Protein AF-A0A376TC85-F1 (afdb_monomer)

pLDDT: mean 84.78, std 10.73, range [47.06, 96.38]

Nearest PDB structures (foldseek):
  2cbn-assembly1_A-2  TM=9.041E-01  e=5.115E-09  Escherichia coli
  1y44-assembly1_B  TM=8.166E-01  e=1.506E-06  Bacillus subtilis
  1y44-assembly1_A  TM=8.676E-01  e=1.046E-05  Bacillus subtilis
  4gcw-assembly1_A  TM=8.124E-01  e=7.100E-06  Bacillus subtilis subsp. subtilis str. 168
  3zwf-assembly1_A  TM=8.353E-01  e=5.261E-05  Homo sapiens

Foldseek 3Di:
DDCQWDKDKDWLFDDDPCADPVTGHGKIWIATRHPVDGAIEMEFFAPCSQVSCVPDPDDLLRHPYYHHDDPDPRRVVRVVLSVVLNVCCVVPVVCNVVSVVVPD

Solvent-accessible surface area (backbone atoms only — not comparable to full-atom values): 5889 Å² total; per-residue (Å²): 133,85,80,64,63,47,80,46,82,44,79,58,19,77,24,79,95,53,67,52,101,88,37,36,19,40,19,39,39,36,43,36,43,33,90,90,61,58,44,29,34,35,39,39,40,29,68,64,40,63,58,43,44,68,76,46,97,60,61,57,38,55,55,75,46,79,48,70,90,60,90,47,74,75,38,48,52,37,41,52,53,42,52,51,48,20,52,46,32,54,78,38,60,92,46,40,68,60,51,50,68,73,63,117

Radius of gyration: 14.13 Å; Cα contacts (8 Å, |Δi|>4): 175; chains: 1; bounding box: 48×31×34 Å

Secondary structure (DSSP, 8-state):
-----EEEEEEEE-BSSS--SS-PBSEEEEEEE-SS--EEEEE---TTHHHHHHTSS--GGGEEEEE-S---HHHHHHHHHHHHHHHHHHH-GGGHHHHHHH--

InterPro domains:
  IPR036866 Ribonuclease Z/Hydroxyacylglutathione hydrolase-like [G3DSA:3.60.15.10] (6-70)
  IPR036866 Ribonuclease Z/Hydroxyacylglutathione hydrolase-like [SSF56281] (7-67)

Organism: Escherichia coli (NCBI:txid562)

Mean predicted aligned error: 5.86 Å

Sequence (104 aa):
MKRDELMELIFLGTSAGVPTRTRNVTAILLNLQHPTQSGLWLFDCGEGTQHQLLHTAFNPGKLDKIFYQSPSWRSSFWFTRLAVQSFYVRHYPTLNDLWSARYP

Structure (mmCIF, N/CA/C/O backbone):
data_AF-A0A376TC85-F1
#
_entry.id   AF-A0A376TC85-F1
#
loop_
_atom_site.group_PDB
_atom_site.id
_atom_site.type_symbol
_atom_site.label_atom_id
_atom_site.label_alt_id
_atom_site.label_comp_id
_atom_site.label_asym_id
_atom_site.label_entity_id
_atom_site.label_seq_id
_atom_site.pdbx_PDB_ins_code
_atom_site.Cartn_x
_atom_site.Cartn_y
_atom_site.Cartn_z
_atom_site.occupancy
_atom_site.B_iso_or_equiv
_atom_site.auth_seq_id
_atom_site.auth_comp_id
_atom_site.auth_asym_id
_atom_site.auth_atom_id
_atom_site.pdbx_PDB_model_num
ATOM 1 N N . MET A 1 1 ? -30.091 -1.764 3.819 1.00 47.06 1 MET A N 1
ATOM 2 C CA . MET A 1 1 ? -29.101 -2.861 3.829 1.00 47.06 1 MET A CA 1
ATOM 3 C C . MET A 1 1 ? -27.772 -2.262 4.258 1.00 47.06 1 MET A C 1
ATOM 5 O O . MET A 1 1 ? -27.174 -1.537 3.474 1.00 47.06 1 MET A O 1
ATOM 9 N N . LYS A 1 2 ? -27.382 -2.434 5.526 1.00 52.31 2 LYS A N 1
ATOM 10 C CA . LYS A 1 2 ? -26.090 -1.947 6.012 1.00 52.31 2 LYS A CA 1
ATOM 11 C C . LYS A 1 2 ? -24.997 -2.882 5.490 1.00 52.31 2 LYS A C 1
ATOM 13 O O . LYS A 1 2 ? -25.039 -4.076 5.768 1.00 52.31 2 LYS A O 1
ATOM 18 N N . ARG A 1 3 ? -24.069 -2.362 4.686 1.00 59.91 3 ARG A N 1
ATOM 19 C CA . ARG A 1 3 ? -22.787 -3.027 4.424 1.00 59.91 3 ARG A CA 1
ATOM 20 C C . ARG A 1 3 ? -21.859 -2.613 5.564 1.00 59.91 3 ARG A C 1
ATOM 22 O O . ARG A 1 3 ? -21.079 -1.689 5.392 1.00 59.91 3 ARG A O 1
ATOM 29 N N . ASP A 1 4 ? -22.044 -3.203 6.743 1.00 68.19 4 ASP A N 1
ATOM 30 C CA . ASP A 1 4 ? -21.220 -2.858 7.912 1.00 68.19 4 ASP A CA 1
ATOM 31 C C . ASP A 1 4 ? -19.822 -3.493 7.835 1.00 68.19 4 ASP A C 1
ATOM 33 O O . ASP A 1 4 ? -18.931 -3.101 8.580 1.00 68.19 4 ASP A O 1
ATOM 37 N N . GLU A 1 5 ? -19.612 -4.425 6.899 1.00 76.81 5 GLU A N 1
ATOM 38 C CA . GLU A 1 5 ? -18.347 -5.121 6.690 1.00 76.81 5 GLU A CA 1
ATOM 39 C C . GLU A 1 5 ? -18.000 -5.160 5.199 1.00 76.81 5 GLU A C 1
ATOM 41 O O . GLU A 1 5 ? -18.780 -5.645 4.372 1.00 76.81 5 GLU A O 1
ATOM 46 N N . LEU A 1 6 ? -16.825 -4.636 4.849 1.00 88.31 6 LEU A N 1
ATOM 47 C CA . LEU A 1 6 ? -16.274 -4.704 3.500 1.00 88.31 6 LEU A CA 1
ATOM 48 C C . LEU A 1 6 ? -14.791 -5.073 3.567 1.00 88.31 6 LEU A C 1
ATOM 50 O O . LEU A 1 6 ? -14.015 -4.466 4.304 1.00 88.31 6 LEU A O 1
ATOM 54 N N . MET A 1 7 ? -14.408 -6.081 2.785 1.00 92.25 7 MET A N 1
ATOM 55 C CA . MET A 1 7 ? -13.013 -6.430 2.539 1.00 92.25 7 MET A CA 1
ATOM 56 C C . MET A 1 7 ? -12.693 -6.145 1.081 1.00 92.25 7 MET A C 1
ATOM 58 O O . MET A 1 7 ? -13.324 -6.703 0.183 1.00 92.25 7 MET A O 1
ATOM 62 N N . GLU A 1 8 ? -11.707 -5.290 0.852 1.00 94.38 8 GLU A N 1
ATOM 63 C CA . GLU A 1 8 ? -11.265 -4.918 -0.485 1.00 94.38 8 GLU A CA 1
ATOM 64 C C . GLU A 1 8 ? -9.786 -5.262 -0.655 1.00 94.38 8 GLU A C 1
ATOM 66 O O . GLU A 1 8 ? -8.939 -4.851 0.140 1.00 94.38 8 GLU A O 1
ATOM 71 N N . LEU A 1 9 ? -9.487 -6.037 -1.699 1.00 95.00 9 LEU A N 1
ATOM 72 C CA . LEU A 1 9 ? -8.129 -6.373 -2.110 1.00 95.00 9 LEU A CA 1
ATOM 73 C C . LEU A 1 9 ? -7.748 -5.519 -3.316 1.00 95.00 9 LEU A C 1
ATOM 75 O O . LEU A 1 9 ? -8.393 -5.589 -4.361 1.00 95.00 9 LEU A O 1
ATOM 79 N N . ILE A 1 10 ? -6.670 -4.755 -3.179 1.00 95.38 10 ILE A N 1
ATOM 80 C CA . ILE A 1 10 ? -6.105 -3.923 -4.236 1.00 95.38 10 ILE A CA 1
ATOM 81 C C . ILE A 1 10 ? -4.725 -4.466 -4.599 1.00 95.38 10 ILE A C 1
ATOM 83 O O . ILE A 1 10 ? -3.818 -4.521 -3.768 1.00 95.38 10 ILE A O 1
ATOM 87 N N . PHE A 1 11 ? -4.548 -4.852 -5.859 1.00 95.12 11 PHE A N 1
ATOM 88 C CA . PHE A 1 11 ? -3.254 -5.287 -6.375 1.00 95.12 11 PHE A CA 1
ATOM 89 C C . PHE A 1 11 ? -2.418 -4.066 -6.761 1.00 95.12 11 PHE A C 1
ATOM 91 O O . PHE A 1 11 ? -2.730 -3.379 -7.731 1.00 95.12 11 PHE A O 1
ATOM 98 N N . LEU A 1 12 ? -1.347 -3.812 -6.010 1.00 94.00 12 LEU A N 1
ATOM 99 C CA . LEU A 1 12 ? -0.351 -2.780 -6.322 1.00 94.00 12 LEU A CA 1
ATOM 100 C C . LEU A 1 12 ? 0.734 -3.317 -7.269 1.00 94.00 12 LEU A C 1
ATOM 102 O O . LEU A 1 12 ? 1.384 -2.559 -7.984 1.00 94.00 12 LEU A O 1
ATOM 106 N N . GLY A 1 13 ? 0.910 -4.636 -7.316 1.00 92.38 13 GLY A N 1
ATOM 107 C CA . GLY A 1 13 ? 1.729 -5.302 -8.315 1.00 92.38 13 GLY A CA 1
ATOM 108 C C . GLY A 1 13 ? 1.555 -6.815 -8.286 1.00 92.38 13 GLY A C 1
ATOM 109 O O . GLY A 1 13 ? 1.106 -7.396 -7.298 1.00 92.38 13 GLY A O 1
ATOM 110 N N . THR A 1 14 ? 1.861 -7.458 -9.411 1.00 92.56 14 THR A N 1
ATOM 111 C CA . THR A 1 14 ? 1.553 -8.880 -9.651 1.00 92.56 14 THR A CA 1
ATOM 112 C C . THR A 1 14 ? 2.684 -9.629 -10.362 1.00 92.56 14 THR A C 1
ATOM 114 O O . THR A 1 14 ? 2.487 -10.760 -10.805 1.00 92.56 14 THR A O 1
ATOM 117 N N . SER A 1 15 ? 3.844 -8.998 -10.564 1.00 88.94 15 SER A N 1
ATOM 118 C CA . SER A 1 15 ? 5.000 -9.625 -11.212 1.00 88.94 15 SER A CA 1
ATOM 119 C C . SER A 1 15 ? 5.824 -10.419 -10.201 1.00 88.94 15 SER A C 1
ATOM 121 O O . SER A 1 15 ? 6.116 -9.930 -9.112 1.00 88.94 15 SER A O 1
ATOM 123 N N . ALA A 1 16 ? 6.254 -11.622 -10.574 1.00 80.94 16 ALA A N 1
ATOM 124 C CA . ALA A 1 16 ? 7.157 -12.420 -9.755 1.00 80.94 16 ALA A CA 1
ATOM 125 C C . ALA A 1 16 ? 8.619 -12.011 -10.011 1.00 80.94 16 ALA A C 1
ATOM 127 O O . ALA A 1 16 ? 9.094 -12.026 -11.147 1.00 80.94 16 ALA A O 1
ATOM 128 N N . GLY A 1 17 ? 9.349 -11.674 -8.946 1.00 76.69 17 GLY A N 1
ATOM 129 C CA . GLY A 1 17 ? 10.802 -11.471 -8.965 1.00 76.69 17 GLY A CA 1
ATOM 130 C C . GLY A 1 17 ? 11.277 -10.106 -9.470 1.00 76.69 17 GLY A C 1
ATOM 131 O O . GLY A 1 17 ? 11.960 -9.404 -8.730 1.00 76.69 17 GLY A O 1
ATOM 132 N N . VAL A 1 18 ? 10.951 -9.729 -10.711 1.00 81.56 18 VAL A N 1
ATOM 133 C CA . VAL A 1 18 ? 11.469 -8.502 -11.354 1.00 81.56 18 VAL A CA 1
ATOM 134 C C . VAL A 1 18 ? 10.312 -7.657 -11.900 1.00 81.56 18 VAL A C 1
ATOM 136 O O . VAL A 1 18 ? 9.364 -8.220 -12.468 1.00 81.56 18 VAL A O 1
ATOM 139 N N . PRO A 1 19 ? 10.347 -6.319 -11.743 1.00 82.69 19 PRO A N 1
ATOM 140 C CA . PRO A 1 19 ? 9.350 -5.452 -12.352 1.00 82.69 19 PRO A CA 1
ATOM 141 C C . PRO A 1 19 ? 9.449 -5.512 -13.879 1.00 82.69 19 PRO A C 1
ATOM 143 O O . PRO A 1 19 ? 10.516 -5.677 -14.469 1.00 82.69 19 PRO A O 1
ATOM 146 N N . THR A 1 20 ? 8.306 -5.374 -14.533 1.00 86.31 20 THR A N 1
ATOM 147 C CA . THR A 1 20 ? 8.201 -5.291 -15.993 1.00 86.31 20 THR A CA 1
ATOM 148 C C . THR A 1 20 ? 7.729 -3.897 -16.387 1.00 86.31 20 THR A C 1
ATOM 150 O O . THR A 1 20 ? 7.287 -3.127 -15.539 1.00 86.31 20 THR A O 1
ATOM 153 N N . ARG A 1 21 ? 7.750 -3.573 -17.686 1.00 82.62 21 ARG A N 1
ATOM 154 C CA . ARG A 1 21 ? 7.238 -2.280 -18.179 1.00 82.62 21 ARG A CA 1
ATOM 155 C C . ARG A 1 21 ? 5.780 -2.002 -17.795 1.00 82.62 21 ARG A C 1
ATOM 157 O O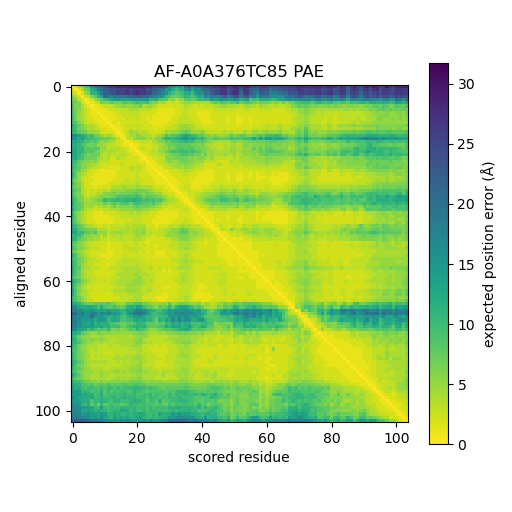 . ARG A 1 21 ? 5.405 -0.842 -17.712 1.00 82.62 21 ARG A O 1
ATOM 164 N N . THR A 1 22 ? 4.965 -3.040 -17.610 1.00 84.44 22 THR A N 1
ATOM 165 C CA . THR A 1 22 ? 3.517 -2.906 -17.382 1.00 84.44 22 THR A CA 1
ATOM 166 C C . THR A 1 22 ? 3.057 -3.396 -16.014 1.00 84.44 22 THR A C 1
ATOM 168 O O . THR A 1 22 ? 1.939 -3.092 -15.614 1.00 84.44 22 THR A O 1
ATOM 171 N N . ARG A 1 23 ? 3.877 -4.171 -15.295 1.00 86.12 23 ARG A N 1
ATOM 172 C CA . ARG A 1 23 ? 3.513 -4.754 -13.998 1.00 86.12 23 ARG A CA 1
ATOM 173 C C . ARG A 1 23 ? 4.646 -4.601 -13.008 1.00 86.12 23 ARG A C 1
ATOM 175 O O . ARG A 1 23 ? 5.756 -5.073 -13.271 1.00 86.12 23 ARG A O 1
ATOM 182 N N . ASN A 1 24 ? 4.323 -4.014 -11.863 1.00 88.88 24 ASN A N 1
ATOM 183 C CA . ASN A 1 24 ? 5.231 -3.969 -10.736 1.00 88.88 24 ASN A CA 1
ATOM 184 C C . ASN A 1 24 ? 5.337 -5.340 -10.045 1.00 88.88 24 ASN A C 1
ATOM 186 O O . ASN A 1 24 ? 4.512 -6.231 -10.287 1.00 88.88 24 ASN A O 1
ATOM 190 N N . VAL A 1 25 ? 6.358 -5.515 -9.210 1.00 89.12 25 VAL A N 1
ATOM 191 C CA . VAL A 1 25 ? 6.523 -6.709 -8.367 1.00 89.12 25 VAL A CA 1
ATOM 192 C C . VAL A 1 25 ? 5.384 -6.864 -7.361 1.00 89.12 25 VAL A C 1
ATOM 194 O O . VAL A 1 25 ? 4.641 -5.921 -7.108 1.00 89.12 25 VAL A O 1
ATOM 197 N N . THR A 1 26 ? 5.215 -8.074 -6.836 1.00 90.75 26 THR A N 1
ATOM 198 C CA . THR A 1 26 ? 4.106 -8.446 -5.954 1.00 90.75 26 THR A CA 1
ATOM 199 C C . THR A 1 26 ? 3.930 -7.493 -4.771 1.00 90.75 26 THR A C 1
ATOM 201 O O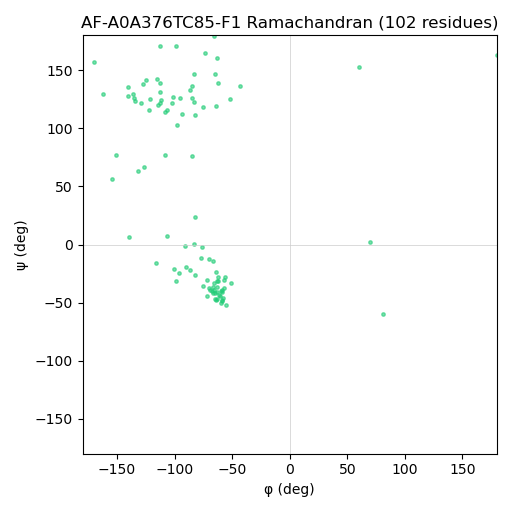 . THR A 1 26 ? 4.856 -7.236 -4.001 1.00 90.75 26 THR A O 1
ATOM 204 N N . ALA A 1 27 ? 2.711 -6.964 -4.654 1.00 93.50 27 ALA A N 1
ATOM 205 C CA . ALA A 1 27 ? 2.237 -6.183 -3.519 1.00 93.50 27 ALA A CA 1
ATOM 206 C C . ALA A 1 27 ? 0.703 -6.137 -3.534 1.00 93.50 27 ALA A C 1
ATOM 208 O O . ALA A 1 27 ? 0.091 -5.819 -4.560 1.00 93.50 27 ALA A O 1
ATOM 209 N N . ILE A 1 28 ? 0.077 -6.451 -2.401 1.00 95.50 28 ILE A N 1
ATOM 210 C CA . ILE A 1 28 ? -1.381 -6.503 -2.245 1.00 95.50 28 ILE A CA 1
ATOM 211 C C . ILE A 1 28 ? -1.781 -5.692 -1.020 1.00 95.50 28 ILE A C 1
ATOM 213 O O . ILE A 1 28 ? -1.362 -5.987 0.098 1.00 95.50 28 ILE A O 1
ATOM 217 N N . LEU A 1 29 ? -2.623 -4.689 -1.227 1.00 96.38 29 LEU A N 1
ATOM 218 C CA . LEU A 1 29 ? -3.206 -3.879 -0.172 1.00 96.38 29 LEU A CA 1
ATOM 219 C C . LEU A 1 29 ? -4.578 -4.445 0.196 1.00 96.38 29 LEU A C 1
ATOM 221 O O . LEU A 1 29 ? -5.438 -4.622 -0.662 1.00 96.38 29 LEU A O 1
ATOM 225 N N . LEU A 1 30 ? -4.778 -4.724 1.473 1.00 96.00 30 LEU A N 1
ATOM 226 C CA . LEU A 1 30 ? -6.040 -5.154 2.044 1.00 96.00 30 LEU A CA 1
ATOM 227 C C . LEU A 1 30 ? -6.633 -3.991 2.845 1.00 96.00 30 LEU A C 1
ATOM 229 O O . LEU A 1 30 ? -6.070 -3.560 3.852 1.00 96.00 30 LEU A O 1
ATOM 233 N N . ASN A 1 31 ? -7.783 -3.505 2.398 1.00 95.31 31 ASN A N 1
ATOM 234 C CA . ASN A 1 31 ? -8.595 -2.514 3.087 1.00 95.31 31 ASN A CA 1
ATOM 235 C C . ASN A 1 31 ? -9.720 -3.244 3.841 1.00 95.31 31 ASN A C 1
ATOM 237 O O . ASN A 1 31 ? -10.685 -3.720 3.239 1.00 95.31 31 ASN A O 1
ATOM 241 N N . LEU A 1 32 ? -9.551 -3.373 5.160 1.00 93.06 32 LEU A N 1
ATOM 242 C CA . LEU A 1 32 ? -10.523 -3.973 6.072 1.00 93.06 32 LEU A CA 1
ATOM 243 C C . LEU A 1 32 ? -11.408 -2.872 6.648 1.00 93.06 32 LEU A C 1
ATOM 245 O O . LEU A 1 32 ? -10.960 -2.055 7.453 1.00 93.06 32 LEU A O 1
ATOM 249 N N . GLN A 1 33 ? -12.679 -2.875 6.271 1.00 89.75 33 GLN A N 1
ATOM 250 C CA . GLN A 1 33 ? -13.699 -1.988 6.819 1.00 89.75 33 GLN A CA 1
ATOM 251 C C . GLN A 1 33 ? -14.630 -2.823 7.695 1.00 89.75 33 GLN A C 1
ATOM 253 O O . GLN A 1 33 ? -15.709 -3.206 7.260 1.00 89.75 33 GLN A O 1
ATOM 258 N N . HIS A 1 34 ? -14.171 -3.163 8.902 1.00 87.19 34 HIS A N 1
ATOM 259 C CA . HIS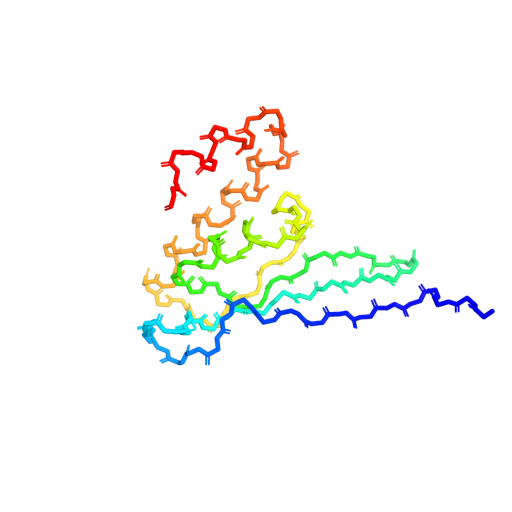 A 1 34 ? -14.935 -3.938 9.883 1.00 87.19 34 HIS A CA 1
ATOM 260 C C . HIS A 1 34 ? -15.218 -3.085 11.135 1.00 87.19 34 HIS A C 1
ATOM 262 O O . HIS A 1 34 ? -14.315 -2.363 11.570 1.00 87.19 34 HIS A O 1
ATOM 268 N N . PRO A 1 35 ? -16.402 -3.183 11.777 1.00 82.94 35 PRO A N 1
ATOM 269 C CA . PRO A 1 35 ? -16.784 -2.309 12.892 1.00 82.94 35 PRO A CA 1
ATOM 270 C C . PRO A 1 35 ? -15.874 -2.426 14.118 1.00 82.94 35 PRO A C 1
ATOM 272 O O . PRO A 1 35 ? -15.691 -1.460 14.852 1.00 82.94 35 PRO A O 1
ATOM 275 N N . THR A 1 36 ? -15.306 -3.612 14.352 1.00 84.75 36 THR A N 1
ATOM 276 C CA . THR A 1 36 ? -14.427 -3.878 15.505 1.00 84.75 36 THR A CA 1
ATOM 277 C C . THR A 1 36 ? -12.936 -3.849 15.169 1.00 84.75 36 THR A C 1
ATOM 279 O O . THR A 1 36 ? -12.121 -3.693 16.075 1.00 84.75 36 THR A O 1
ATOM 282 N N . GLN A 1 37 ? -12.566 -4.019 13.895 1.00 82.25 37 GLN A N 1
ATOM 283 C CA . GLN A 1 37 ? -11.174 -4.088 13.435 1.00 82.25 37 GLN A CA 1
ATOM 284 C C . GLN A 1 37 ? -11.062 -3.573 11.999 1.00 82.25 37 GLN A C 1
ATOM 286 O O . GLN A 1 37 ? -10.950 -4.340 11.045 1.00 82.25 37 GLN A O 1
ATOM 291 N N . SER A 1 38 ? -11.096 -2.254 11.842 1.00 90.00 38 SER A N 1
ATOM 292 C CA . SER A 1 38 ? -10.738 -1.622 10.577 1.00 90.00 38 SER A CA 1
ATOM 293 C C . SER A 1 38 ? -9.228 -1.456 10.469 1.00 90.00 38 SER A C 1
ATOM 295 O O . SER A 1 38 ? -8.575 -1.159 11.471 1.00 90.00 38 SER A O 1
ATOM 297 N N . GLY A 1 39 ? -8.683 -1.561 9.266 1.00 92.69 39 GLY A N 1
ATOM 298 C CA . GLY A 1 39 ? -7.275 -1.266 9.053 1.00 92.69 39 GLY A CA 1
ATOM 299 C C . GLY A 1 39 ? -6.834 -1.450 7.616 1.00 92.69 39 GLY A C 1
ATOM 300 O O . GLY A 1 39 ? -7.506 -2.095 6.810 1.00 92.69 39 GLY A O 1
ATOM 301 N N . LEU A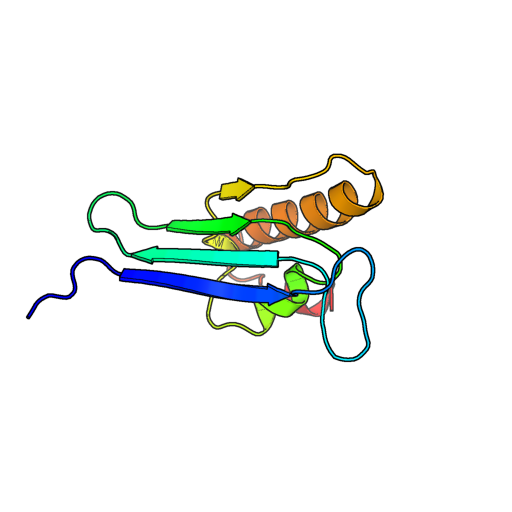 1 40 ? -5.678 -0.874 7.311 1.00 95.69 40 LEU A N 1
ATOM 302 C CA . LEU A 1 40 ? -5.036 -1.025 6.015 1.00 95.69 40 LEU A CA 1
ATOM 303 C C . LEU A 1 40 ? -3.808 -1.914 6.180 1.00 95.69 40 LEU A C 1
ATOM 305 O O . LEU A 1 40 ? -2.867 -1.562 6.896 1.00 95.69 40 LEU A O 1
ATOM 309 N N . TRP A 1 41 ? -3.830 -3.096 5.577 1.00 95.69 41 TRP A N 1
ATOM 310 C CA . TRP A 1 41 ? -2.740 -4.063 5.672 1.00 95.69 41 TRP A CA 1
ATOM 311 C C . TRP A 1 41 ? -2.081 -4.219 4.313 1.00 95.69 41 TRP A C 1
ATOM 313 O O . TRP A 1 41 ? -2.764 -4.273 3.296 1.00 95.69 41 TRP A O 1
ATOM 323 N N . LEU A 1 42 ? -0.759 -4.311 4.286 1.00 95.50 42 LEU A N 1
ATOM 324 C CA . LEU A 1 42 ? -0.018 -4.574 3.062 1.00 95.50 42 LEU A CA 1
ATOM 325 C C . LEU A 1 42 ? 0.644 -5.947 3.139 1.00 95.50 42 LEU A C 1
ATOM 327 O O . LEU A 1 42 ? 1.314 -6.260 4.121 1.00 95.50 42 LEU A O 1
ATOM 331 N N . PHE A 1 43 ? 0.467 -6.743 2.092 1.00 94.12 43 PHE A N 1
ATOM 332 C CA . PHE A 1 43 ? 1.115 -8.031 1.897 1.00 94.12 43 PHE A CA 1
ATOM 333 C C . PHE A 1 43 ? 2.099 -7.933 0.739 1.00 94.12 43 PHE A C 1
ATOM 335 O O . PHE A 1 43 ? 1.716 -7.594 -0.379 1.00 94.12 43 PHE A O 1
ATOM 342 N N . ASP A 1 44 ? 3.345 -8.286 1.025 1.00 90.31 44 ASP A N 1
ATOM 343 C CA . ASP A 1 44 ? 4.508 -8.069 0.175 1.00 90.31 44 ASP A CA 1
ATOM 344 C C . ASP A 1 44 ? 4.770 -6.580 -0.123 1.00 90.31 44 ASP A C 1
ATOM 346 O O . ASP A 1 44 ? 3.894 -5.718 -0.045 1.00 90.31 44 ASP A O 1
ATOM 350 N N . CYS A 1 45 ? 6.023 -6.237 -0.382 1.00 86.62 45 CYS A N 1
ATOM 351 C CA . CYS A 1 45 ? 6.432 -4.845 -0.558 1.00 86.62 45 CYS A CA 1
ATOM 352 C C . CYS A 1 45 ? 7.680 -4.755 -1.429 1.00 86.62 45 CYS A C 1
ATOM 354 O O . CYS A 1 45 ? 8.718 -4.227 -1.020 1.00 86.62 45 CYS 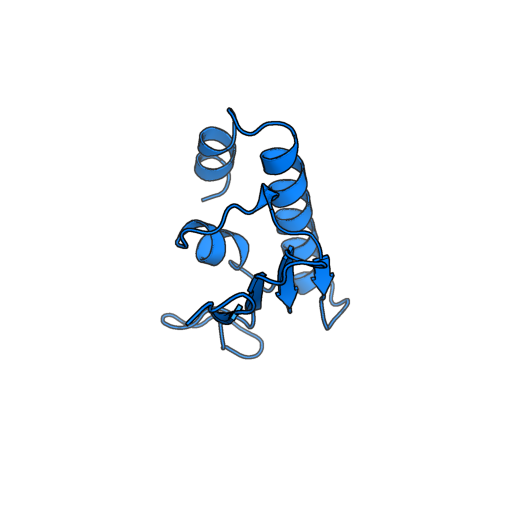A O 1
ATOM 356 N N . GLY A 1 46 ? 7.591 -5.308 -2.635 1.00 85.12 46 GLY A N 1
ATOM 357 C CA . GLY A 1 46 ? 8.684 -5.228 -3.590 1.00 85.12 46 GLY A CA 1
ATOM 358 C C . GLY A 1 46 ? 8.964 -3.796 -4.078 1.00 85.12 46 GLY A C 1
ATOM 359 O O . GLY A 1 46 ? 8.313 -2.822 -3.683 1.00 85.12 46 GLY A O 1
ATOM 360 N N . GLU A 1 47 ? 9.961 -3.666 -4.951 1.00 86.44 47 GLU A N 1
ATOM 361 C CA . GLU A 1 47 ? 10.346 -2.415 -5.608 1.00 86.44 47 GLU A CA 1
ATOM 362 C C . GLU A 1 47 ? 9.148 -1.595 -6.099 1.00 86.44 47 GLU A C 1
ATOM 364 O O . GLU A 1 47 ? 8.185 -2.132 -6.630 1.00 86.44 47 GLU A O 1
ATOM 369 N N . GLY A 1 48 ? 9.172 -0.282 -5.870 1.00 87.19 48 GLY A N 1
ATOM 370 C CA . GLY A 1 48 ? 8.125 0.627 -6.342 1.00 87.19 48 GLY A CA 1
ATOM 371 C C . GLY A 1 48 ? 6.755 0.494 -5.663 1.00 87.19 48 GLY A C 1
ATOM 372 O O . GLY A 1 48 ? 5.840 1.233 -6.017 1.00 87.19 48 GLY A O 1
ATOM 373 N N . THR A 1 49 ? 6.575 -0.389 -4.669 1.00 91.06 49 THR A N 1
ATOM 374 C CA . THR A 1 49 ? 5.284 -0.528 -3.957 1.00 91.06 49 THR A CA 1
ATOM 375 C C . THR A 1 49 ? 4.830 0.788 -3.322 1.00 91.06 49 THR A C 1
ATOM 377 O O . THR A 1 49 ? 3.648 1.117 -3.376 1.00 91.06 49 THR A O 1
ATOM 380 N N . GLN A 1 50 ? 5.767 1.585 -2.791 1.00 89.88 50 GLN A N 1
ATOM 381 C CA . GLN A 1 50 ? 5.468 2.929 -2.281 1.00 89.88 50 GLN A CA 1
ATOM 382 C C . GLN A 1 50 ? 4.860 3.844 -3.355 1.00 89.88 50 GLN A C 1
ATOM 384 O O . GLN A 1 50 ? 3.921 4.579 -3.071 1.00 89.88 50 GLN A O 1
ATOM 389 N N . HIS A 1 51 ? 5.345 3.769 -4.596 1.00 89.38 51 HIS A N 1
ATOM 390 C CA . HIS A 1 51 ? 4.860 4.596 -5.701 1.00 89.38 51 HIS A CA 1
ATOM 391 C C . HIS A 1 51 ? 3.477 4.152 -6.136 1.00 89.38 51 HIS A C 1
ATOM 393 O O . HIS A 1 51 ? 2.581 4.974 -6.282 1.00 89.38 51 HIS A O 1
ATOM 399 N N . GLN A 1 52 ? 3.278 2.839 -6.258 1.00 92.12 52 GLN A N 1
ATOM 400 C CA . GLN A 1 52 ? 1.967 2.278 -6.572 1.00 92.12 52 GLN A CA 1
ATOM 401 C C . GLN A 1 52 ? 0.930 2.671 -5.516 1.00 92.12 52 GLN A C 1
ATOM 403 O O . GLN A 1 52 ? -0.178 3.059 -5.872 1.00 92.12 52 GLN A O 1
ATOM 408 N N . LEU A 1 53 ? 1.300 2.666 -4.230 1.00 91.88 53 LEU A N 1
ATOM 409 C CA . LEU A 1 53 ? 0.425 3.114 -3.147 1.00 91.88 53 LEU A CA 1
ATOM 410 C C . LEU A 1 53 ? 0.069 4.607 -3.260 1.00 91.88 53 LEU A C 1
ATOM 412 O O . LEU A 1 53 ? -1.093 4.958 -3.062 1.00 91.88 53 LEU A O 1
ATOM 416 N N . LEU A 1 54 ? 1.025 5.470 -3.622 1.00 90.06 54 LEU A N 1
ATOM 417 C CA . LEU A 1 54 ? 0.792 6.909 -3.827 1.00 90.06 54 LEU A CA 1
ATOM 418 C C . LEU A 1 54 ? -0.172 7.216 -4.984 1.00 90.06 54 LEU A C 1
ATOM 420 O O . LEU A 1 54 ? -0.799 8.271 -4.986 1.00 90.06 54 LEU A O 1
ATOM 424 N N . HIS A 1 5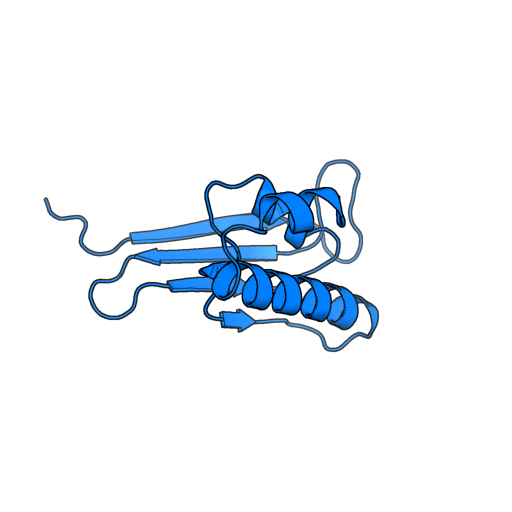5 ? -0.320 6.305 -5.947 1.00 89.94 55 HIS A N 1
ATOM 425 C CA . HIS A 1 55 ? -1.300 6.425 -7.031 1.00 89.94 55 HIS A CA 1
ATOM 426 C C . HIS A 1 55 ? -2.711 5.949 -6.647 1.00 89.94 55 HIS A C 1
ATOM 428 O O . HIS A 1 55 ? -3.624 6.005 -7.470 1.00 89.94 55 HIS A O 1
ATOM 434 N N . THR A 1 56 ? -2.913 5.490 -5.410 1.00 91.50 56 THR A N 1
ATOM 435 C CA . THR A 1 56 ? -4.233 5.119 -4.885 1.00 91.50 56 THR A CA 1
ATOM 436 C C . THR A 1 56 ? -4.836 6.232 -4.026 1.00 91.50 56 THR A C 1
ATOM 438 O O . THR A 1 56 ? -4.161 7.181 -3.639 1.00 91.50 56 THR A O 1
ATOM 441 N N . ALA A 1 57 ? -6.111 6.094 -3.655 1.00 91.88 57 ALA A N 1
ATOM 442 C CA . ALA A 1 57 ? -6.745 6.975 -2.671 1.00 91.88 57 ALA A CA 1
ATOM 443 C C . ALA A 1 57 ? -6.338 6.660 -1.211 1.00 91.88 57 ALA A C 1
ATOM 445 O O . ALA A 1 57 ? -6.806 7.322 -0.280 1.00 91.88 57 ALA A O 1
ATOM 446 N N . PHE A 1 58 ? -5.511 5.633 -0.981 1.00 93.00 58 PHE A N 1
ATOM 447 C CA . PHE A 1 58 ? -5.151 5.182 0.359 1.00 93.00 58 PHE A CA 1
ATOM 448 C C . PHE A 1 58 ? -3.956 5.954 0.912 1.00 93.00 58 PHE A C 1
ATOM 450 O O . PHE A 1 58 ? -2.926 6.114 0.265 1.00 93.00 58 PHE A O 1
ATOM 457 N N . ASN A 1 59 ? -4.081 6.398 2.162 1.00 89.88 59 ASN A N 1
ATOM 458 C CA . ASN A 1 59 ? -3.014 7.110 2.850 1.00 89.88 59 ASN A CA 1
ATOM 459 C C . ASN A 1 59 ? -2.003 6.106 3.449 1.00 89.88 59 ASN A C 1
ATOM 461 O O . ASN A 1 59 ? -2.400 5.309 4.306 1.00 89.88 59 ASN A O 1
ATOM 465 N N . PRO A 1 60 ? -0.703 6.176 3.095 1.00 90.44 60 PRO A N 1
ATOM 466 C CA . PRO A 1 60 ? 0.334 5.309 3.659 1.00 90.44 60 PRO A CA 1
ATOM 467 C C . PRO A 1 60 ? 0.437 5.373 5.188 1.00 90.44 60 PRO A C 1
ATOM 469 O O . PRO A 1 60 ? 0.766 4.379 5.829 1.00 90.44 60 PRO A O 1
ATOM 472 N N . GLY A 1 61 ? 0.117 6.515 5.799 1.00 90.81 61 GLY A N 1
ATOM 473 C CA . GLY A 1 61 ? 0.082 6.692 7.251 1.00 90.81 61 GLY A CA 1
ATOM 474 C C . GLY A 1 61 ? -1.015 5.889 7.956 1.00 90.81 61 GLY A C 1
ATOM 475 O O . GLY A 1 61 ? -0.944 5.724 9.170 1.00 90.81 61 GLY A O 1
ATOM 476 N N . LYS A 1 62 ? -1.998 5.349 7.220 1.00 92.12 62 LYS A N 1
ATOM 477 C CA . LYS A 1 62 ? -3.029 4.438 7.748 1.00 92.12 62 LYS A CA 1
ATOM 478 C C . LYS A 1 62 ? -2.648 2.956 7.659 1.00 92.12 62 LYS A C 1
ATOM 480 O O . LYS A 1 62 ? -3.432 2.124 8.095 1.00 92.12 62 LYS A O 1
ATOM 485 N N . LEU A 1 63 ? -1.480 2.609 7.104 1.00 94.25 63 LEU A N 1
ATOM 486 C CA . LEU A 1 63 ? -0.992 1.226 7.119 1.00 94.25 63 LEU A CA 1
ATOM 487 C C . LEU A 1 63 ? -0.728 0.775 8.556 1.00 94.25 63 LEU A C 1
ATOM 489 O O . LEU A 1 63 ? 0.113 1.357 9.240 1.00 94.25 63 LEU A O 1
ATOM 493 N N . ASP A 1 64 ? -1.429 -0.263 9.001 1.00 94.06 64 ASP A N 1
ATOM 494 C CA . ASP A 1 64 ? -1.331 -0.789 10.368 1.00 94.06 64 ASP A CA 1
ATOM 495 C C . ASP A 1 64 ? -0.427 -2.014 10.461 1.00 94.06 64 ASP A C 1
ATOM 497 O O . ASP A 1 64 ? 0.205 -2.258 11.490 1.00 94.06 64 ASP A O 1
ATOM 501 N N . LYS A 1 65 ? -0.381 -2.810 9.390 1.00 93.44 65 LYS A N 1
ATOM 502 C CA . LYS A 1 65 ? 0.430 -4.025 9.310 1.00 93.44 65 LYS A CA 1
ATOM 503 C C . LYS A 1 65 ? 1.046 -4.143 7.923 1.00 93.44 65 LYS A C 1
ATOM 505 O O . LYS A 1 65 ? 0.359 -3.954 6.923 1.00 93.44 65 LYS A O 1
ATOM 510 N N . ILE A 1 66 ? 2.329 -4.487 7.880 1.00 92.12 66 ILE A N 1
ATOM 511 C CA . ILE A 1 66 ? 3.040 -4.846 6.652 1.00 92.12 66 ILE A CA 1
ATOM 512 C C . ILE A 1 66 ? 3.588 -6.258 6.854 1.00 92.12 66 ILE A C 1
ATOM 514 O O . ILE A 1 66 ? 4.422 -6.488 7.730 1.00 92.12 66 ILE A O 1
ATOM 518 N N . PHE A 1 67 ? 3.097 -7.200 6.062 1.00 91.12 67 PHE A N 1
ATOM 519 C CA . PHE A 1 67 ? 3.548 -8.584 6.028 1.00 91.12 67 PHE A CA 1
ATOM 520 C C . PHE A 1 67 ? 4.453 -8.754 4.812 1.00 91.12 67 PHE A C 1
ATOM 522 O O . PHE A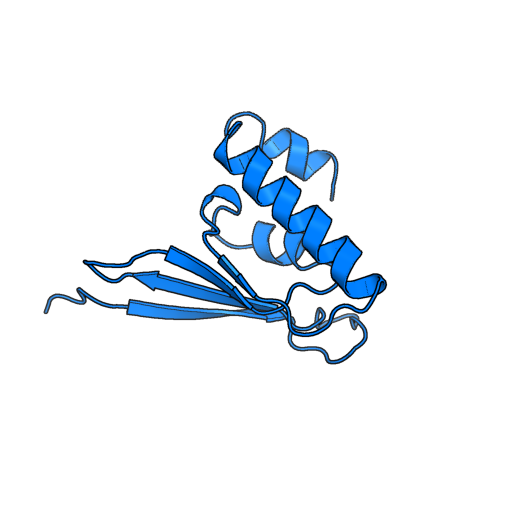 1 67 ? 4.045 -8.430 3.704 1.00 91.12 67 PHE A O 1
ATOM 529 N N . TYR A 1 68 ? 5.665 -9.272 4.985 1.00 84.06 68 TYR A N 1
ATOM 530 C CA . TYR A 1 68 ? 6.593 -9.514 3.877 1.00 84.06 68 TYR A CA 1
ATOM 531 C C . TYR A 1 68 ? 7.025 -10.984 3.876 1.00 84.06 68 TYR A C 1
ATOM 533 O O . TYR A 1 68 ? 7.200 -11.586 4.934 1.00 84.06 68 TYR A O 1
ATOM 541 N N . GLN A 1 69 ? 7.154 -11.581 2.689 1.00 70.75 69 GLN A N 1
ATOM 542 C CA . GLN A 1 69 ? 7.318 -13.034 2.546 1.00 70.75 69 GLN A CA 1
ATOM 543 C C . GLN A 1 69 ? 8.788 -13.491 2.556 1.00 70.75 69 GLN A C 1
ATOM 545 O O . GLN A 1 69 ? 9.056 -14.664 2.806 1.00 70.75 69 GLN A O 1
ATOM 550 N N . SER A 1 70 ? 9.748 -12.596 2.288 1.00 70.38 70 SER A N 1
ATOM 551 C CA . SER A 1 70 ? 11.157 -12.970 2.102 1.00 70.38 70 SER A CA 1
ATOM 552 C C . SER A 1 70 ? 12.140 -11.968 2.725 1.00 70.38 70 SER A C 1
ATOM 554 O O . SER A 1 70 ? 12.089 -10.786 2.385 1.00 70.38 70 SER A O 1
ATOM 556 N N . PRO A 1 71 ? 13.093 -12.416 3.566 1.00 59.12 71 PRO A N 1
ATOM 557 C CA . PRO A 1 71 ? 14.139 -11.574 4.149 1.00 59.12 71 PRO A CA 1
ATOM 558 C C . PRO A 1 71 ? 15.338 -11.350 3.209 1.00 59.12 71 PRO A C 1
ATOM 560 O O . PRO A 1 71 ? 16.449 -11.080 3.667 1.00 59.12 71 PRO A O 1
ATOM 563 N N . SER A 1 72 ? 15.170 -11.480 1.887 1.00 70.06 72 SER A N 1
ATOM 564 C CA . SER A 1 72 ? 16.256 -11.140 0.965 1.00 70.06 72 SER A CA 1
ATOM 565 C C . SER A 1 72 ? 16.602 -9.647 1.082 1.00 70.06 72 SER A C 1
ATOM 567 O O . SER A 1 72 ? 15.714 -8.799 1.151 1.00 70.06 72 SER A O 1
ATOM 569 N N . TRP A 1 73 ? 17.896 -9.305 1.061 1.00 58.47 73 TRP A N 1
ATOM 570 C CA . TRP A 1 73 ? 18.384 -7.923 1.215 1.00 58.47 73 TRP A CA 1
ATOM 571 C C . TRP A 1 73 ? 17.704 -6.911 0.278 1.00 58.47 73 TRP A C 1
ATOM 573 O O . TRP A 1 73 ? 17.497 -5.758 0.652 1.00 58.47 73 TRP A O 1
ATOM 583 N N . ARG A 1 74 ? 17.320 -7.346 -0.930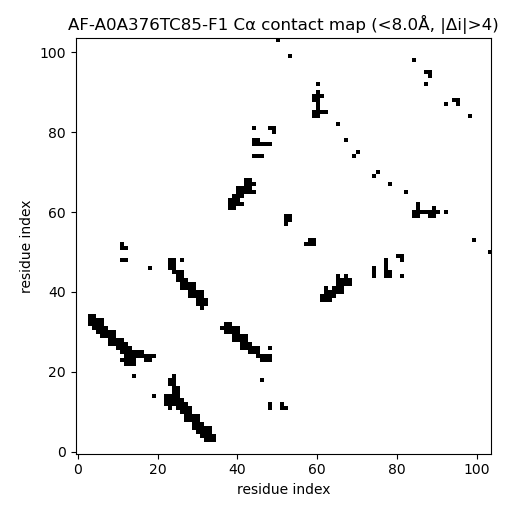 1.00 64.56 74 ARG A N 1
ATOM 584 C CA . ARG A 1 74 ? 16.609 -6.517 -1.915 1.00 64.56 74 ARG A CA 1
ATOM 585 C C . ARG A 1 74 ? 15.203 -6.142 -1.443 1.00 64.56 74 ARG A C 1
ATOM 587 O O . ARG A 1 74 ? 14.810 -4.993 -1.594 1.00 64.56 74 ARG A O 1
ATOM 594 N N . SER A 1 75 ? 14.475 -7.080 -0.845 1.00 67.31 75 SER A N 1
ATOM 595 C CA . SER A 1 75 ? 13.105 -6.861 -0.359 1.00 67.31 75 SER A CA 1
ATOM 596 C C . SER A 1 75 ? 13.102 -6.042 0.937 1.00 67.31 75 SER A C 1
ATOM 598 O O . SER A 1 75 ? 12.269 -5.155 1.112 1.00 67.31 75 SER A O 1
ATOM 600 N N . SER A 1 76 ? 14.100 -6.251 1.803 1.00 75.31 76 SER A N 1
ATOM 601 C CA . SER A 1 76 ? 14.263 -5.509 3.062 1.00 75.31 76 SER A CA 1
ATOM 602 C C . SER A 1 76 ? 14.496 -4.006 2.861 1.00 75.31 76 SER A C 1
ATOM 604 O O . SER A 1 76 ? 14.061 -3.196 3.684 1.00 75.31 76 SER A O 1
ATOM 606 N N . PHE A 1 77 ? 15.149 -3.606 1.764 1.00 82.88 77 PHE A N 1
ATOM 607 C CA . PHE A 1 77 ? 15.338 -2.191 1.425 1.00 82.88 77 PHE A CA 1
ATOM 608 C C . PHE A 1 77 ? 14.001 -1.485 1.152 1.00 82.88 77 PHE A C 1
ATOM 610 O O . PHE A 1 77 ? 13.725 -0.423 1.716 1.00 82.88 77 PHE A O 1
ATOM 617 N N . TRP A 1 78 ? 13.146 -2.096 0.330 1.00 82.50 78 TRP A N 1
ATOM 618 C CA . TRP A 1 78 ? 11.837 -1.546 -0.031 1.00 82.50 78 TRP A CA 1
ATOM 619 C C . TRP A 1 78 ? 10.852 -1.577 1.135 1.00 82.50 78 TRP A C 1
ATOM 621 O O . TRP A 1 78 ? 10.146 -0.591 1.355 1.00 82.50 78 TRP A O 1
ATOM 631 N N . PHE A 1 79 ? 10.895 -2.637 1.947 1.00 86.69 79 PHE A N 1
ATOM 632 C CA . PHE A 1 79 ? 10.177 -2.694 3.219 1.00 86.69 79 PHE A CA 1
ATOM 633 C C . PHE A 1 79 ? 10.543 -1.511 4.120 1.00 86.69 79 PHE A C 1
ATOM 635 O O . PHE A 1 79 ? 9.664 -0.785 4.580 1.00 86.69 79 PHE A O 1
ATOM 642 N N . THR A 1 80 ? 11.843 -1.281 4.337 1.00 86.75 80 THR A N 1
ATOM 643 C CA . THR A 1 80 ? 12.319 -0.202 5.214 1.00 86.75 80 THR A CA 1
ATOM 644 C C . THR A 1 80 ? 11.856 1.160 4.706 1.00 86.75 80 THR A C 1
ATOM 646 O O . THR A 1 80 ? 11.356 1.964 5.489 1.00 86.75 80 THR A O 1
ATOM 649 N N . ARG A 1 81 ? 11.958 1.423 3.395 1.00 88.62 81 ARG A N 1
ATOM 650 C CA . ARG A 1 81 ? 11.470 2.684 2.814 1.00 88.62 81 ARG A CA 1
ATOM 651 C C . ARG A 1 81 ? 9.982 2.899 3.052 1.00 88.62 81 ARG A C 1
ATOM 653 O O . ARG A 1 81 ? 9.598 3.980 3.493 1.00 88.62 81 ARG A O 1
ATOM 660 N N . LEU A 1 82 ? 9.165 1.883 2.793 1.00 88.94 82 LEU A N 1
ATOM 661 C CA . LEU A 1 82 ? 7.723 1.991 2.964 1.00 88.94 82 LEU A CA 1
ATOM 662 C C . LEU A 1 82 ? 7.330 2.132 4.442 1.00 88.94 82 LEU A C 1
ATOM 664 O O . LEU A 1 82 ? 6.463 2.938 4.771 1.00 88.94 82 LEU A O 1
ATOM 668 N N . ALA A 1 83 ? 7.986 1.396 5.341 1.00 90.44 83 ALA A N 1
ATOM 669 C CA . ALA A 1 83 ? 7.757 1.511 6.777 1.00 90.44 83 ALA A CA 1
ATOM 670 C C . ALA A 1 83 ? 8.098 2.921 7.287 1.00 90.44 83 ALA A C 1
ATOM 672 O O . ALA A 1 83 ? 7.315 3.514 8.029 1.00 90.44 83 ALA A O 1
ATOM 673 N N . VAL A 1 84 ? 9.221 3.495 6.836 1.00 91.12 84 VAL A N 1
ATOM 674 C CA . VAL A 1 84 ? 9.596 4.879 7.163 1.00 91.12 84 VAL A CA 1
ATOM 675 C C . VAL A 1 84 ? 8.593 5.873 6.577 1.00 91.12 84 VAL A C 1
ATOM 677 O O . VAL A 1 84 ? 8.198 6.798 7.282 1.00 91.12 84 VAL A O 1
ATOM 680 N N . GLN A 1 85 ? 8.132 5.680 5.337 1.00 88.94 85 GLN A N 1
ATOM 681 C CA . GLN A 1 85 ? 7.095 6.528 4.744 1.00 88.94 85 GLN A CA 1
ATOM 682 C C . GLN A 1 85 ? 5.804 6.474 5.563 1.00 88.94 85 GLN A C 1
ATOM 684 O O . GLN A 1 85 ? 5.276 7.518 5.936 1.00 88.94 85 GLN A O 1
ATOM 689 N N . SER A 1 86 ? 5.309 5.277 5.879 1.00 90.31 86 SER A N 1
ATOM 690 C CA . SER A 1 86 ? 4.099 5.109 6.684 1.00 90.31 86 SER A CA 1
ATOM 691 C C . SER A 1 86 ? 4.240 5.779 8.052 1.00 90.31 86 SER A C 1
ATOM 693 O O . SER A 1 86 ? 3.371 6.554 8.451 1.00 90.31 86 SER A O 1
ATOM 695 N N . PHE A 1 87 ? 5.371 5.571 8.735 1.00 91.56 87 PHE A N 1
ATOM 696 C CA . PHE A 1 87 ? 5.667 6.233 10.003 1.00 91.56 87 PHE A CA 1
ATOM 697 C C . PHE A 1 87 ? 5.674 7.759 9.866 1.00 91.56 87 PHE A C 1
ATOM 699 O O . PHE A 1 87 ? 5.030 8.451 10.657 1.00 91.56 87 PHE A O 1
ATOM 706 N N . TYR A 1 88 ? 6.375 8.289 8.865 1.00 90.06 88 TYR A N 1
ATOM 707 C CA . TYR A 1 88 ? 6.529 9.726 8.677 1.00 90.06 88 TYR A CA 1
ATOM 708 C C . TYR A 1 88 ? 5.195 10.396 8.352 1.00 90.06 88 TYR A C 1
ATOM 710 O O . TYR A 1 88 ? 4.834 11.370 9.000 1.00 90.06 88 TYR A O 1
ATOM 718 N N . VAL A 1 89 ? 4.418 9.835 7.424 1.00 89.19 89 VAL A N 1
ATOM 719 C CA . VAL A 1 89 ? 3.100 10.368 7.046 1.00 89.19 89 VAL A CA 1
ATOM 720 C C . VAL A 1 89 ? 2.103 10.274 8.204 1.00 89.19 89 VAL A C 1
ATOM 722 O O . 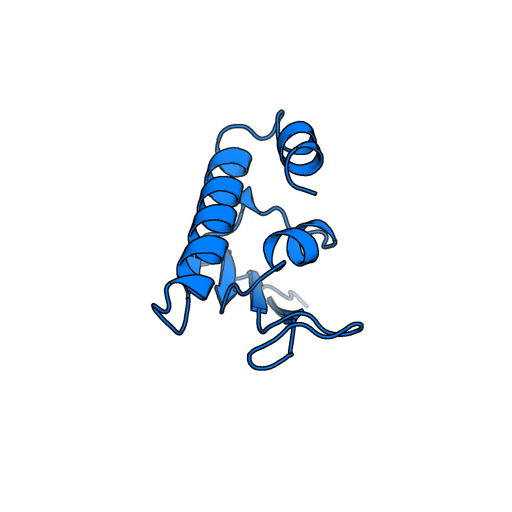VAL A 1 89 ? 1.268 11.163 8.366 1.00 89.19 89 VAL A O 1
ATOM 725 N N . ARG A 1 90 ? 2.211 9.240 9.051 1.00 91.00 90 ARG A N 1
ATOM 726 C CA . ARG A 1 90 ? 1.386 9.092 10.260 1.00 91.00 90 ARG A CA 1
ATOM 727 C C . ARG A 1 90 ? 1.662 10.189 11.297 1.00 91.00 90 ARG A C 1
ATOM 729 O O . ARG A 1 90 ? 0.716 10.668 11.912 1.00 91.00 90 ARG A O 1
ATOM 736 N N . HIS A 1 91 ? 2.921 10.591 11.490 1.00 92.94 91 HIS A N 1
ATOM 737 C CA . HIS A 1 91 ? 3.309 11.566 12.527 1.00 92.94 91 HIS A CA 1
ATOM 738 C C . HIS A 1 91 ? 3.427 13.009 12.015 1.00 92.94 91 HIS A C 1
ATOM 740 O O . HIS A 1 91 ? 3.260 13.951 12.787 1.00 92.94 91 HIS A O 1
ATOM 746 N N . TYR A 1 92 ? 3.681 13.192 10.719 1.00 89.75 92 TYR A N 1
ATOM 747 C CA . TYR A 1 92 ? 3.900 14.486 10.071 1.00 89.75 92 TYR A CA 1
ATOM 748 C C . TYR A 1 92 ? 3.050 14.622 8.794 1.00 89.75 92 TYR A C 1
ATOM 750 O O . TYR A 1 92 ? 3.590 14.757 7.692 1.00 89.75 92 TYR A O 1
ATOM 758 N N . PRO A 1 93 ? 1.709 14.607 8.906 1.00 83.62 93 PRO A N 1
ATOM 759 C CA . PRO A 1 93 ? 0.815 14.582 7.746 1.00 83.62 93 PRO A CA 1
ATOM 760 C C . PRO A 1 93 ? 0.946 15.818 6.842 1.00 83.62 93 PRO A C 1
ATOM 762 O O . PRO A 1 93 ? 0.757 15.714 5.634 1.00 83.62 93 PRO A O 1
ATOM 765 N N . THR A 1 94 ? 1.334 16.973 7.392 1.00 85.50 94 THR A N 1
ATOM 766 C CA . THR A 1 94 ? 1.563 18.218 6.635 1.00 85.50 94 THR A CA 1
ATOM 767 C C . THR A 1 94 ? 2.804 18.178 5.741 1.00 85.50 94 THR A C 1
ATOM 769 O O . THR A 1 94 ? 2.972 19.047 4.892 1.00 85.50 94 THR A O 1
ATOM 772 N N . LEU A 1 95 ? 3.679 17.182 5.913 1.00 76.69 95 LEU A N 1
ATOM 773 C CA . LEU A 1 95 ? 4.920 17.020 5.152 1.00 76.69 95 LEU A CA 1
ATOM 774 C C . LEU A 1 95 ? 4.829 15.875 4.127 1.00 76.69 95 LEU A C 1
ATOM 776 O O . LEU A 1 95 ? 5.831 15.537 3.496 1.00 76.69 95 LEU A O 1
ATOM 780 N N . ASN A 1 96 ? 3.643 15.283 3.936 1.00 74.31 96 ASN A N 1
ATOM 781 C CA . ASN A 1 96 ? 3.437 14.178 2.998 1.00 74.31 96 ASN A CA 1
ATOM 782 C C . ASN A 1 96 ? 3.797 14.557 1.551 1.00 74.31 96 ASN A C 1
ATOM 784 O O . ASN A 1 96 ? 4.444 13.779 0.848 1.00 74.31 96 ASN A O 1
ATOM 788 N N . ASP A 1 97 ? 3.446 15.772 1.128 1.00 75.31 97 ASP A N 1
ATOM 789 C CA . ASP A 1 97 ? 3.741 16.257 -0.224 1.00 75.31 97 ASP A CA 1
ATOM 790 C C . ASP A 1 97 ? 5.252 16.427 -0.438 1.00 75.31 97 ASP A C 1
ATOM 792 O O . ASP A 1 97 ? 5.784 16.074 -1.489 1.00 75.31 97 ASP A O 1
ATOM 796 N N . LEU A 1 98 ? 5.978 16.871 0.595 1.00 75.94 98 LEU A N 1
ATOM 797 C CA . LEU A 1 98 ? 7.438 16.996 0.562 1.00 75.94 98 LEU A CA 1
ATOM 798 C C . LEU A 1 98 ? 8.133 15.633 0.524 1.00 75.94 98 LEU A C 1
ATOM 800 O O . LEU A 1 98 ? 9.130 15.468 -0.181 1.00 75.94 98 LEU A O 1
ATOM 804 N N . TRP A 1 99 ? 7.617 14.651 1.267 1.00 71.56 99 TRP A N 1
ATOM 805 C CA . TRP A 1 99 ? 8.123 13.281 1.217 1.00 71.56 99 TRP A CA 1
ATOM 806 C C . TRP A 1 99 ? 7.919 12.670 -0.172 1.00 71.56 99 TRP A C 1
ATOM 808 O O . TRP A 1 99 ? 8.857 12.118 -0.747 1.00 71.56 99 TRP A O 1
ATOM 818 N N . SER A 1 100 ? 6.715 12.832 -0.726 1.00 70.62 100 SER A N 1
ATOM 819 C CA . SER A 1 100 ? 6.345 12.335 -2.055 1.00 70.62 100 SER A CA 1
ATOM 820 C C . SER A 1 100 ? 7.177 12.994 -3.161 1.00 70.62 100 SER A C 1
ATOM 822 O O . SER A 1 100 ? 7.599 12.321 -4.092 1.00 70.62 100 SER A O 1
ATOM 824 N N . ALA A 1 101 ? 7.503 14.284 -3.024 1.00 74.12 101 ALA A N 1
ATOM 825 C CA . ALA A 1 101 ? 8.383 14.991 -3.955 1.00 74.12 101 ALA A CA 1
ATOM 826 C C . ALA A 1 101 ? 9.863 14.573 -3.846 1.00 74.12 101 ALA A C 1
ATOM 828 O O . ALA A 1 101 ? 10.598 14.636 -4.830 1.00 74.12 101 ALA A O 1
ATOM 829 N N . ARG A 1 102 ? 10.330 14.171 -2.654 1.00 70.81 102 ARG A N 1
ATOM 830 C CA . ARG A 1 102 ? 11.732 13.779 -2.417 1.00 70.81 102 ARG A CA 1
ATOM 831 C C . ARG A 1 102 ? 12.032 12.337 -2.832 1.00 70.81 102 ARG A C 1
ATOM 833 O O . ARG A 1 102 ? 13.185 12.025 -3.128 1.00 70.81 102 ARG A O 1
ATOM 840 N N . TYR A 1 103 ? 11.026 11.470 -2.839 1.00 65.00 103 TYR A N 1
ATOM 841 C CA . TYR A 1 103 ? 11.169 10.060 -3.197 1.00 65.00 103 TYR A CA 1
ATOM 842 C C . TYR A 1 103 ? 10.165 9.675 -4.298 1.00 65.00 103 TYR A C 1
ATOM 844 O O . TYR A 1 103 ? 9.246 8.900 -4.015 1.00 65.00 103 TYR A O 1
ATOM 852 N N . PRO A 1 104 ? 10.335 10.235 -5.516 1.00 54.47 104 PRO A N 1
ATOM 853 C CA . PRO A 1 104 ? 9.485 9.956 -6.670 1.00 54.47 104 PRO A CA 1
ATOM 854 C C . PRO A 1 104 ? 9.651 8.532 -7.172 1.00 54.47 104 PRO A C 1
ATOM 856 O O . PRO A 1 104 ? 10.671 7.881 -6.823 1.00 54.47 104 PRO A O 1
#